Protein AF-A0AA35S5Y4-F1 (afdb_monomer_lite)

Organism: Geodia barretti (NCBI:txid519541)

pLDDT: mean 76.04, std 19.01, range [33.34, 94.81]

Radius of gyration: 23.94 Å; chains: 1; bounding box: 43×57×70 Å

Secondary structure (DSSP, 8-state):
-------TTS----EE--HHHHHHHHHHHHHHHHTSBS---TTSEEEEEEE-SSSSEEEEEEEE---STT-EEE-TT--EEEE-SS-EE-SPPHHHHHHHHHHHHHHHHHHHHHHTTS-----------PPP---------

Sequence (141 aa):
MTTLFLLTTGRVVGLRLTHPDRQLVSGMIINEFNHFTPPVGGDLYMINFVPCNRNDHFVIEIHVKAGVPSEIYADRENKMWIRRDGSVQGPLWPREIREIVTTKFMKELADSSKTGKTSSTRPLVALSTATPVTQHHQRMT

Foldseek 3Di:
DDWDQPDPPPDRDFDQADPVRVVVVVVVVQVQQCQKVVRDDPVQKDWDFDDPDPRNGTTTTMHGHQPDALDWIQGNVRQIWHRDVVDIDDSDDPVRNVVSVVVVVVVVVVVVVVVPPDDDDDDDDDPDDDDDDDDDDDDDD

Structure (mmCIF, N/CA/C/O backbone):
data_AF-A0AA35S5Y4-F1
#
_entry.id   AF-A0AA35S5Y4-F1
#
loop_
_atom_site.group_PDB
_atom_site.id
_atom_site.type_symbol
_atom_site.label_atom_id
_atom_site.label_alt_id
_atom_site.label_comp_id
_atom_site.label_asym_id
_atom_site.label_entity_id
_atom_site.label_seq_id
_atom_site.pdbx_PDB_ins_code
_atom_site.Cartn_x
_atom_site.Cartn_y
_atom_site.Cartn_z
_atom_site.occupancy
_atom_site.B_iso_or_equiv
_atom_site.auth_seq_id
_atom_site.auth_comp_id
_atom_site.auth_asym_id
_atom_site.auth_atom_id
_atom_site.pdbx_PDB_model_num
ATOM 1 N N . MET A 1 1 ? -6.311 -10.812 -2.800 1.00 33.34 1 MET A N 1
ATOM 2 C CA . MET A 1 1 ? -5.540 -10.701 -4.050 1.00 33.34 1 MET A CA 1
ATOM 3 C C . MET A 1 1 ? -5.942 -9.384 -4.693 1.00 33.34 1 MET A C 1
ATOM 5 O O . MET A 1 1 ? -7.069 -9.273 -5.153 1.00 33.34 1 MET A O 1
ATOM 9 N N . THR A 1 2 ? -5.102 -8.357 -4.583 1.00 38.00 2 THR A N 1
ATOM 10 C CA . THR A 1 2 ? -5.334 -7.056 -5.222 1.00 38.00 2 THR A CA 1
ATOM 11 C C . THR A 1 2 ? -4.185 -6.873 -6.194 1.00 38.00 2 THR A C 1
ATOM 13 O O . THR A 1 2 ? -3.048 -6.735 -5.759 1.00 38.00 2 THR A O 1
ATOM 16 N N . THR A 1 3 ? -4.480 -6.961 -7.486 1.00 40.88 3 THR A N 1
ATOM 17 C CA . THR A 1 3 ? -3.502 -6.820 -8.563 1.00 40.88 3 THR A CA 1
ATOM 18 C C . THR A 1 3 ? -3.742 -5.464 -9.209 1.00 40.88 3 THR A C 1
ATOM 20 O O . THR A 1 3 ? -4.774 -5.258 -9.847 1.00 40.88 3 THR A O 1
ATOM 23 N N . LEU A 1 4 ? -2.838 -4.507 -8.995 1.00 45.41 4 LEU A N 1
ATOM 24 C CA . LEU A 1 4 ? -2.940 -3.197 -9.632 1.00 45.41 4 LEU A CA 1
ATOM 25 C C . LEU A 1 4 ? -2.398 -3.295 -11.065 1.00 45.41 4 LEU A C 1
ATOM 27 O O . LEU A 1 4 ? -1.192 -3.320 -11.271 1.00 45.41 4 LEU A O 1
ATOM 31 N N . PHE A 1 5 ? -3.293 -3.326 -12.052 1.00 49.94 5 PHE A N 1
ATOM 32 C CA . PHE A 1 5 ? -2.965 -2.989 -13.437 1.00 49.94 5 PHE A CA 1
ATOM 33 C C . PHE A 1 5 ? -3.443 -1.561 -13.684 1.00 49.94 5 PHE A C 1
ATOM 35 O O . PHE A 1 5 ? -4.643 -1.288 -13.643 1.00 49.94 5 PHE A O 1
ATOM 42 N N . LEU A 1 6 ? -2.528 -0.626 -13.928 1.00 52.59 6 LEU A N 1
ATOM 43 C CA . LEU A 1 6 ? -2.922 0.707 -14.375 1.00 52.59 6 LEU A CA 1
ATOM 44 C C . LEU A 1 6 ? -3.395 0.624 -15.828 1.00 52.59 6 LEU A C 1
ATOM 46 O O . LEU A 1 6 ? -2.575 0.599 -16.740 1.00 52.59 6 LEU A O 1
ATOM 50 N N . LEU A 1 7 ? -4.718 0.561 -16.013 1.00 51.84 7 LEU A N 1
ATOM 51 C CA . LEU A 1 7 ? -5.484 1.312 -17.017 1.00 51.84 7 LEU A CA 1
ATOM 52 C C . LEU A 1 7 ? -6.985 1.042 -16.840 1.00 51.84 7 LEU A C 1
ATOM 54 O O . LEU A 1 7 ? -7.458 -0.089 -16.931 1.00 51.84 7 LEU A O 1
ATOM 58 N N . THR A 1 8 ? -7.744 2.122 -16.664 1.00 50.28 8 THR A N 1
ATOM 59 C CA . THR A 1 8 ? -9.216 2.167 -16.580 1.00 50.28 8 THR A CA 1
ATOM 60 C C . THR A 1 8 ? -9.933 1.628 -17.827 1.00 50.28 8 THR A C 1
ATOM 62 O O . THR A 1 8 ? -11.152 1.499 -17.824 1.00 50.28 8 THR A O 1
ATOM 65 N N . THR A 1 9 ? -9.196 1.288 -18.889 1.00 62.88 9 THR A N 1
ATOM 66 C CA . THR A 1 9 ? -9.709 0.833 -20.190 1.00 62.88 9 THR A CA 1
ATOM 67 C C . THR A 1 9 ? -9.535 -0.671 -20.440 1.00 62.88 9 THR A C 1
ATOM 69 O O . THR A 1 9 ? -9.838 -1.142 -21.533 1.00 62.88 9 THR A O 1
ATOM 72 N N . GLY A 1 10 ? -9.024 -1.441 -19.468 1.00 63.97 10 GLY A N 1
ATOM 73 C CA . GLY A 1 10 ? -8.824 -2.894 -19.600 1.00 63.97 10 GLY A CA 1
ATOM 74 C C . GLY A 1 10 ? -7.660 -3.309 -20.512 1.00 63.97 10 GLY A C 1
ATOM 75 O O . GLY A 1 10 ? -7.450 -4.498 -20.743 1.00 63.97 10 GLY A O 1
ATOM 76 N N . ARG A 1 11 ? -6.878 -2.350 -21.026 1.00 69.88 11 ARG A N 1
ATOM 77 C CA . ARG A 1 11 ? -5.684 -2.608 -21.841 1.00 69.88 11 ARG A CA 1
ATOM 78 C C . ARG A 1 11 ? -4.430 -2.491 -20.986 1.00 69.88 11 ARG A C 1
ATOM 80 O O . ARG A 1 11 ? -4.156 -1.429 -20.447 1.00 69.88 11 ARG A O 1
ATOM 87 N N . VAL A 1 12 ? -3.627 -3.547 -20.925 1.00 72.12 12 VAL A N 1
ATOM 88 C CA . VAL A 1 12 ? -2.321 -3.503 -20.259 1.00 72.12 12 VAL A CA 1
ATOM 89 C C . VAL A 1 12 ? -1.316 -2.790 -21.167 1.00 72.12 12 VAL A C 1
ATOM 91 O O . VAL A 1 12 ? -0.996 -3.279 -22.251 1.00 72.12 12 VAL A O 1
ATOM 94 N N . VAL A 1 13 ? -0.821 -1.628 -20.738 1.00 74.69 13 VAL A N 1
ATOM 95 C CA . VAL A 1 13 ? 0.271 -0.904 -21.404 1.00 74.69 13 VAL A CA 1
ATOM 96 C C . VAL A 1 13 ? 1.470 -0.918 -20.466 1.00 74.69 13 VAL A C 1
ATOM 98 O O . VAL A 1 13 ? 1.421 -0.348 -19.380 1.00 74.69 13 VAL A O 1
ATOM 101 N N . GLY A 1 14 ? 2.534 -1.615 -20.866 1.00 79.81 14 GLY A N 1
ATOM 102 C CA . GLY A 1 14 ? 3.775 -1.644 -20.097 1.00 79.81 14 GLY A CA 1
ATOM 103 C C . GLY A 1 14 ? 4.551 -0.333 -20.227 1.00 79.81 14 GLY A C 1
ATOM 104 O O . GLY A 1 14 ? 4.474 0.350 -21.248 1.00 79.81 14 GLY A O 1
ATOM 105 N N . LEU A 1 15 ? 5.329 -0.005 -19.202 1.00 84.38 15 LEU A N 1
ATOM 106 C CA . LEU A 1 15 ? 6.272 1.107 -19.196 1.00 84.38 15 LEU A CA 1
ATOM 107 C C . LEU A 1 15 ? 7.653 0.582 -19.569 1.00 84.38 15 LEU A C 1
ATOM 109 O O . LEU A 1 15 ? 8.090 -0.435 -19.029 1.00 84.38 15 LEU A O 1
ATOM 113 N N . ARG A 1 16 ? 8.360 1.275 -20.463 1.00 88.88 16 ARG A N 1
ATOM 114 C CA . ARG A 1 16 ? 9.770 0.974 -20.713 1.00 88.88 16 ARG A CA 1
ATOM 115 C C . ARG A 1 16 ? 10.577 1.402 -19.490 1.00 88.88 16 ARG A C 1
ATOM 117 O O . ARG A 1 16 ? 10.663 2.596 -19.223 1.00 88.88 16 ARG A O 1
ATOM 124 N N . LEU A 1 17 ? 11.137 0.441 -18.760 1.00 88.12 17 LEU A N 1
ATOM 125 C CA . LEU A 1 17 ? 11.872 0.699 -17.521 1.00 88.12 17 LEU A CA 1
ATOM 126 C C . LEU A 1 17 ? 13.246 0.039 -17.581 1.00 88.12 17 LEU A C 1
ATOM 128 O O . LEU A 1 17 ? 13.362 -1.179 -17.718 1.00 88.12 17 LEU A O 1
ATOM 132 N N . THR A 1 18 ? 14.294 0.839 -17.430 1.00 91.12 18 THR A N 1
ATOM 133 C CA . THR A 1 18 ? 15.653 0.330 -17.240 1.00 91.12 18 THR A CA 1
ATOM 134 C C . THR A 1 18 ? 15.831 -0.233 -15.823 1.00 91.12 18 THR A C 1
ATOM 136 O O . THR A 1 18 ? 14.968 -0.101 -14.952 1.00 91.12 18 THR A O 1
ATOM 139 N N . HIS A 1 19 ? 16.958 -0.897 -15.548 1.00 90.62 19 HIS A N 1
ATOM 140 C CA . HIS A 1 19 ? 17.264 -1.345 -14.186 1.00 90.62 19 HIS A CA 1
ATOM 141 C C . HIS A 1 19 ? 17.262 -0.208 -13.137 1.00 90.62 19 HIS A C 1
ATOM 143 O O . HIS A 1 19 ? 16.583 -0.390 -12.124 1.00 90.62 19 HIS A O 1
ATOM 149 N N . PRO A 1 20 ? 17.925 0.950 -13.348 1.00 94.00 20 PRO A N 1
ATOM 150 C CA . PRO A 1 20 ? 17.857 2.054 -12.389 1.00 94.00 20 PRO A CA 1
ATOM 151 C C . PRO A 1 20 ? 16.441 2.626 -12.242 1.00 94.00 20 PRO A C 1
ATOM 153 O O . PRO A 1 20 ? 16.037 2.920 -11.119 1.00 94.00 20 PRO A O 1
ATOM 156 N N . ASP A 1 21 ? 15.646 2.686 -13.317 1.00 92.19 21 ASP A N 1
ATOM 157 C CA . ASP A 1 21 ? 14.250 3.140 -13.222 1.00 92.19 21 ASP A CA 1
ATOM 158 C C . ASP A 1 21 ? 13.433 2.241 -12.288 1.00 92.19 21 ASP A C 1
ATOM 160 O O . ASP A 1 21 ? 12.666 2.728 -11.461 1.00 92.19 21 ASP A O 1
ATOM 164 N N . ARG A 1 22 ? 13.624 0.916 -12.364 1.00 92.00 22 ARG A N 1
ATOM 165 C CA . ARG A 1 22 ? 12.935 -0.036 -11.477 1.00 92.00 22 ARG A CA 1
ATOM 166 C C . ARG A 1 22 ? 13.322 0.155 -10.012 1.00 92.00 22 ARG A C 1
ATOM 168 O O . ARG A 1 22 ? 12.454 0.060 -9.145 1.00 92.00 22 ARG A O 1
ATOM 175 N N . GLN A 1 23 ? 14.592 0.443 -9.723 1.00 94.81 23 GLN A N 1
ATOM 176 C CA . GLN A 1 23 ? 15.027 0.751 -8.356 1.00 94.81 23 GLN A CA 1
ATOM 177 C C . GLN A 1 23 ? 14.399 2.053 -7.852 1.00 94.81 23 GLN A C 1
ATOM 179 O O . GLN A 1 23 ? 13.881 2.088 -6.738 1.00 94.81 23 GLN A O 1
ATOM 184 N N . LEU A 1 24 ? 14.372 3.092 -8.691 1.00 94.44 24 LEU A N 1
ATOM 185 C CA . LEU A 1 24 ? 13.770 4.381 -8.360 1.00 94.44 24 LEU A CA 1
ATOM 186 C C . LEU A 1 24 ? 12.263 4.248 -8.102 1.00 94.44 24 LEU A C 1
ATOM 188 O O . LEU A 1 24 ? 11.770 4.712 -7.078 1.00 94.44 24 LEU A O 1
ATOM 192 N N . VAL A 1 25 ? 11.538 3.545 -8.977 1.00 91.44 25 VAL A N 1
ATOM 193 C CA . VAL A 1 25 ? 10.107 3.247 -8.807 1.00 91.44 25 VAL A CA 1
ATOM 194 C C . VAL A 1 25 ? 9.851 2.457 -7.529 1.00 91.44 25 VAL A C 1
ATOM 196 O O . VAL A 1 25 ? 8.944 2.802 -6.774 1.00 91.44 25 VAL A O 1
ATOM 199 N N . SER A 1 26 ? 10.666 1.438 -7.249 1.00 93.12 26 SER A N 1
ATOM 200 C CA . SER A 1 26 ? 10.552 0.670 -6.004 1.00 93.12 26 SER A CA 1
ATOM 201 C C . SER A 1 26 ? 10.749 1.569 -4.787 1.00 93.12 26 SER A C 1
ATOM 203 O O . SER A 1 26 ? 9.941 1.528 -3.866 1.00 93.12 26 SER A O 1
ATOM 205 N N . GLY A 1 27 ? 11.771 2.430 -4.807 1.00 94.00 27 GLY A N 1
ATOM 206 C CA . GLY A 1 27 ? 12.036 3.396 -3.744 1.00 94.00 27 GLY A CA 1
ATOM 207 C C . GLY A 1 27 ? 10.877 4.368 -3.526 1.00 94.00 27 GLY A C 1
ATOM 208 O O . GLY A 1 27 ? 10.501 4.605 -2.384 1.00 94.00 27 GLY A O 1
ATOM 209 N N . MET A 1 28 ? 10.255 4.872 -4.597 1.00 92.62 28 MET A N 1
ATOM 210 C CA . MET A 1 28 ? 9.078 5.743 -4.492 1.00 92.62 28 MET A CA 1
ATOM 211 C C . MET A 1 28 ? 7.881 5.026 -3.861 1.00 92.62 28 MET A C 1
ATOM 213 O O . MET A 1 28 ? 7.234 5.587 -2.982 1.00 92.62 28 MET A O 1
ATOM 217 N N . ILE A 1 29 ? 7.602 3.784 -4.269 1.00 90.94 29 ILE A N 1
ATOM 218 C CA . ILE A 1 29 ? 6.499 2.991 -3.706 1.00 90.94 29 ILE A CA 1
ATOM 219 C C . ILE A 1 29 ? 6.754 2.683 -2.225 1.00 90.94 29 ILE A C 1
ATOM 221 O O . ILE A 1 29 ? 5.862 2.853 -1.399 1.00 90.94 29 ILE A O 1
ATOM 225 N N . ILE A 1 30 ? 7.974 2.265 -1.876 1.00 92.38 30 ILE A N 1
ATOM 226 C CA . ILE A 1 30 ? 8.375 2.005 -0.485 1.00 92.38 30 ILE A CA 1
ATOM 227 C C . ILE A 1 30 ? 8.240 3.280 0.352 1.00 92.38 30 ILE A C 1
ATOM 229 O O . ILE A 1 30 ? 7.695 3.244 1.452 1.00 92.38 30 ILE A O 1
ATOM 233 N N . ASN A 1 31 ? 8.695 4.417 -0.177 1.00 91.69 31 ASN A N 1
ATOM 234 C CA . ASN A 1 31 ? 8.568 5.702 0.498 1.00 91.69 31 ASN A CA 1
ATOM 235 C C . ASN A 1 31 ? 7.100 6.073 0.742 1.00 91.69 31 ASN A C 1
ATOM 237 O O . ASN A 1 31 ? 6.776 6.595 1.802 1.00 91.69 31 ASN A O 1
ATOM 241 N N . GLU A 1 32 ? 6.202 5.752 -0.192 1.00 89.31 32 GLU A N 1
ATOM 242 C CA . GLU A 1 32 ? 4.769 5.967 0.007 1.00 89.31 32 GLU A CA 1
ATOM 243 C C . GLU A 1 32 ? 4.204 5.095 1.137 1.00 89.31 32 GLU A C 1
ATOM 245 O O . GLU A 1 32 ? 3.472 5.595 1.989 1.00 89.31 32 GLU A O 1
ATOM 250 N N . PHE A 1 33 ? 4.602 3.820 1.218 1.00 88.94 33 PHE A N 1
ATOM 251 C CA . PHE A 1 33 ? 4.215 2.943 2.330 1.00 88.94 33 PHE A CA 1
ATOM 252 C C . PHE A 1 33 ? 4.756 3.411 3.690 1.00 88.94 33 PHE A C 1
ATOM 254 O O . PHE A 1 33 ? 4.101 3.207 4.714 1.00 88.94 33 PHE A O 1
ATOM 261 N N . ASN A 1 34 ? 5.908 4.085 3.712 1.00 89.75 34 ASN A N 1
ATOM 262 C CA . ASN A 1 34 ? 6.503 4.625 4.937 1.00 89.75 34 ASN A CA 1
ATOM 263 C C . ASN A 1 34 ? 5.745 5.829 5.512 1.00 89.75 34 ASN A C 1
ATOM 265 O O . ASN A 1 34 ? 5.959 6.174 6.672 1.00 89.75 34 ASN A O 1
ATOM 269 N N . HIS A 1 35 ? 4.863 6.468 4.740 1.00 91.19 35 HIS A N 1
ATOM 270 C CA . HIS A 1 35 ? 4.038 7.565 5.247 1.00 91.19 35 HIS A CA 1
ATOM 271 C C . HIS A 1 35 ? 2.834 7.096 6.073 1.00 91.19 35 HIS A C 1
ATOM 273 O O . HIS A 1 35 ? 2.155 7.926 6.679 1.00 91.19 35 HIS A O 1
ATOM 279 N N . PHE A 1 36 ? 2.548 5.793 6.101 1.00 90.38 36 PHE A N 1
ATOM 280 C CA . PHE A 1 36 ? 1.463 5.264 6.913 1.00 90.38 36 PHE A CA 1
ATOM 281 C C . PHE A 1 36 ? 1.856 5.153 8.389 1.00 90.38 36 PHE A C 1
ATOM 283 O O . PHE A 1 36 ? 2.996 4.845 8.733 1.00 90.38 36 PHE A O 1
ATOM 290 N N . THR A 1 37 ? 0.883 5.377 9.271 1.00 90.62 37 THR A N 1
ATOM 291 C CA . THR A 1 37 ? 1.014 5.178 10.718 1.00 90.62 37 THR A CA 1
ATOM 292 C C . THR A 1 37 ? -0.072 4.211 11.209 1.00 90.62 37 THR A C 1
ATOM 294 O O . THR A 1 37 ? -1.249 4.556 11.118 1.00 90.62 37 THR A O 1
ATOM 297 N N . PRO A 1 38 ? 0.268 3.028 11.751 1.00 88.88 38 PRO A N 1
ATOM 298 C CA . PRO A 1 38 ? 1.623 2.510 11.943 1.00 88.88 38 PRO A CA 1
ATOM 299 C C . PRO A 1 38 ? 2.342 2.227 10.607 1.00 88.88 38 PRO A C 1
ATOM 301 O O . PRO A 1 38 ? 1.669 2.054 9.588 1.00 88.88 38 PRO A O 1
ATOM 304 N N . PRO A 1 39 ? 3.691 2.175 10.600 1.00 87.50 39 PRO A N 1
ATOM 305 C CA . PRO A 1 39 ? 4.451 1.861 9.393 1.00 87.50 39 PRO A CA 1
ATOM 306 C C . PRO A 1 39 ? 4.027 0.517 8.798 1.00 87.50 39 PRO A C 1
ATOM 308 O O . PRO A 1 39 ? 3.925 -0.482 9.514 1.00 87.50 39 PRO A O 1
ATOM 311 N N . VAL A 1 40 ? 3.815 0.476 7.482 1.00 86.56 40 VAL A N 1
ATOM 312 C CA . VAL A 1 40 ? 3.496 -0.773 6.781 1.00 86.56 40 VAL A CA 1
ATOM 313 C C . VAL A 1 40 ? 4.767 -1.615 6.667 1.00 86.56 40 VAL A C 1
ATOM 315 O O . VAL A 1 40 ? 5.729 -1.226 6.003 1.00 86.56 40 VAL A O 1
ATOM 318 N N . GLY A 1 41 ? 4.768 -2.784 7.310 1.00 85.31 41 GLY A N 1
ATOM 319 C CA . GLY A 1 41 ? 5.881 -3.731 7.252 1.00 85.31 41 GLY A CA 1
ATOM 320 C C . GLY A 1 41 ? 6.194 -4.177 5.821 1.00 85.31 41 GLY A C 1
ATOM 321 O O . GLY A 1 41 ? 5.292 -4.411 5.016 1.00 85.31 41 GLY A O 1
ATOM 322 N N . GLY A 1 42 ? 7.483 -4.325 5.496 1.00 87.12 42 GLY A N 1
ATOM 323 C CA . GLY A 1 42 ? 7.933 -4.782 4.173 1.00 87.12 42 GLY A CA 1
ATOM 324 C C . GLY A 1 42 ? 7.480 -6.202 3.813 1.00 87.12 42 GLY A C 1
ATOM 325 O O . GLY A 1 42 ? 7.508 -6.589 2.653 1.00 87.12 42 GLY A O 1
ATOM 326 N N . ASP A 1 43 ? 7.030 -6.984 4.793 1.00 88.62 43 ASP A N 1
ATOM 327 C CA . ASP A 1 43 ? 6.440 -8.307 4.606 1.00 88.62 43 ASP A CA 1
ATOM 328 C C . ASP A 1 43 ? 4.968 -8.255 4.164 1.00 88.62 43 ASP A C 1
ATOM 330 O O . ASP A 1 43 ? 4.443 -9.263 3.673 1.00 88.62 43 ASP A O 1
ATOM 334 N N . LEU A 1 44 ? 4.304 -7.104 4.314 1.00 85.38 44 LEU A N 1
ATOM 335 C CA . LEU A 1 44 ? 2.903 -6.894 3.954 1.00 85.38 44 LEU A CA 1
ATOM 336 C C . LEU A 1 44 ? 2.708 -6.499 2.494 1.00 85.38 44 LEU A C 1
ATOM 338 O O . LEU A 1 44 ? 1.569 -6.504 2.029 1.00 85.38 44 LEU A O 1
ATOM 342 N N . TYR A 1 45 ? 3.773 -6.206 1.751 1.00 88.38 45 TYR A N 1
ATOM 343 C CA . TYR A 1 45 ? 3.670 -5.918 0.327 1.00 88.38 45 TYR A CA 1
ATOM 344 C C . TYR A 1 45 ? 4.806 -6.528 -0.490 1.00 88.38 45 TYR A C 1
ATOM 346 O O . TYR A 1 45 ? 5.858 -6.891 0.023 1.00 88.38 45 TYR A O 1
ATOM 354 N N . MET A 1 46 ? 4.571 -6.669 -1.791 1.00 90.19 46 MET A N 1
ATOM 355 C CA . MET A 1 46 ? 5.564 -7.130 -2.754 1.00 90.19 46 MET A CA 1
ATOM 356 C C . MET A 1 46 ? 5.403 -6.346 -4.050 1.00 90.19 46 MET A C 1
ATOM 358 O O . MET A 1 46 ? 4.290 -6.214 -4.558 1.00 90.19 46 MET A O 1
ATOM 362 N N . ILE A 1 47 ? 6.515 -5.829 -4.569 1.00 91.81 47 ILE A N 1
ATOM 363 C CA . ILE A 1 47 ? 6.571 -5.065 -5.817 1.00 91.81 47 ILE A CA 1
ATOM 364 C C . ILE A 1 47 ? 7.232 -5.955 -6.867 1.00 91.81 47 ILE A C 1
ATOM 366 O O . ILE A 1 47 ? 8.410 -6.288 -6.746 1.00 91.81 47 ILE A O 1
ATOM 370 N N . ASN A 1 48 ? 6.482 -6.321 -7.901 1.00 91.94 48 ASN A N 1
ATOM 371 C CA . ASN A 1 48 ? 6.975 -7.103 -9.026 1.00 91.94 48 ASN A CA 1
ATOM 372 C C . ASN A 1 48 ? 6.998 -6.253 -10.295 1.00 91.94 48 ASN A C 1
ATOM 374 O O . ASN A 1 48 ? 6.062 -5.511 -10.587 1.00 91.94 48 ASN A O 1
ATOM 378 N N . PHE A 1 49 ? 8.043 -6.432 -11.099 1.00 91.06 49 PHE A N 1
ATOM 379 C CA . PHE A 1 49 ? 8.115 -5.895 -12.456 1.00 91.06 49 PHE A CA 1
ATOM 380 C C . PHE A 1 49 ? 7.874 -7.034 -13.439 1.00 91.06 49 PHE A C 1
ATOM 382 O O . PHE A 1 49 ? 8.780 -7.814 -13.734 1.00 91.06 49 PHE A O 1
ATOM 389 N N . VAL A 1 50 ? 6.642 -7.142 -13.931 1.00 90.25 50 VAL A N 1
ATOM 390 C CA . VAL A 1 50 ? 6.215 -8.214 -14.833 1.00 90.25 50 VAL A CA 1
ATOM 391 C C . VAL A 1 50 ? 6.473 -7.780 -16.278 1.00 90.25 50 VAL A C 1
ATOM 393 O O . VAL A 1 50 ? 5.902 -6.778 -16.708 1.00 90.25 50 VAL A O 1
ATOM 396 N N . PRO A 1 51 ? 7.324 -8.476 -17.051 1.00 88.75 51 PRO A N 1
ATOM 397 C CA . PRO A 1 51 ? 7.587 -8.111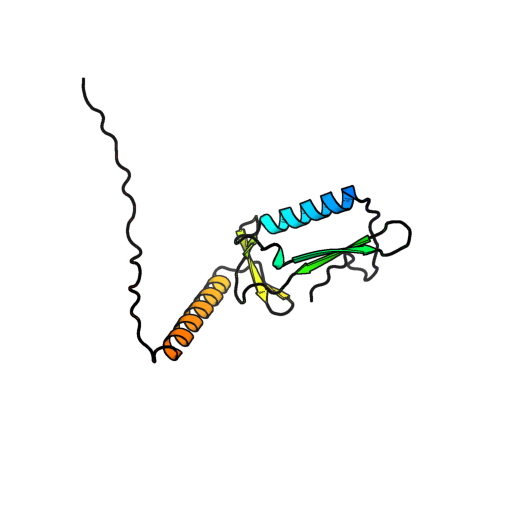 -18.441 1.00 88.75 51 PRO A CA 1
ATOM 398 C C . PRO A 1 51 ? 6.340 -8.338 -19.310 1.00 88.75 51 PRO A C 1
ATOM 400 O O . PRO A 1 51 ? 5.737 -9.409 -19.278 1.00 88.75 51 PRO A O 1
ATOM 403 N N . CYS A 1 52 ? 5.956 -7.340 -20.107 1.00 83.69 52 CYS A N 1
ATOM 404 C CA . CYS A 1 52 ? 4.767 -7.394 -20.972 1.00 83.69 52 CYS A CA 1
ATOM 405 C C . CYS A 1 52 ? 5.091 -7.649 -22.443 1.00 83.69 52 CYS A C 1
ATOM 407 O O . CYS A 1 52 ? 4.231 -8.086 -23.203 1.00 83.69 52 CYS A O 1
ATOM 409 N N . ASN A 1 53 ? 6.315 -7.348 -22.869 1.00 77.94 53 ASN A N 1
ATOM 410 C CA . ASN A 1 53 ? 6.802 -7.625 -24.213 1.00 77.94 53 ASN A CA 1
ATOM 411 C C . ASN A 1 53 ? 8.327 -7.828 -24.185 1.00 77.94 53 ASN A C 1
ATOM 413 O O . ASN A 1 53 ? 8.960 -7.756 -23.134 1.00 77.94 53 ASN A O 1
ATOM 417 N N . ARG A 1 54 ? 8.924 -8.081 -25.354 1.00 69.88 54 ARG A N 1
ATOM 418 C CA . ARG A 1 54 ? 10.371 -8.315 -25.500 1.00 69.88 54 ARG A CA 1
ATOM 419 C C . ARG A 1 54 ? 11.238 -7.042 -25.440 1.00 69.88 54 ARG A C 1
ATOM 421 O O . ARG A 1 54 ? 12.452 -7.165 -25.479 1.00 69.88 54 ARG A O 1
ATOM 428 N N . ASN A 1 55 ? 10.647 -5.849 -25.333 1.00 74.50 55 ASN A N 1
ATOM 429 C CA . ASN A 1 55 ? 11.335 -4.560 -25.487 1.00 74.50 55 ASN A CA 1
ATOM 430 C C . ASN A 1 55 ? 11.472 -3.801 -24.156 1.00 74.50 55 ASN A C 1
ATOM 432 O O . ASN A 1 55 ? 11.198 -2.601 -24.107 1.00 74.50 55 ASN A O 1
ATOM 436 N N . ASP A 1 56 ? 11.817 -4.485 -23.064 1.00 79.31 56 ASP A N 1
ATOM 437 C CA . ASP A 1 56 ? 11.967 -3.886 -21.724 1.00 79.31 56 ASP A CA 1
ATOM 438 C C . ASP A 1 56 ? 10.720 -3.145 -21.210 1.00 79.31 56 ASP A C 1
ATOM 440 O O . ASP A 1 56 ? 10.828 -2.210 -20.414 1.00 79.31 56 ASP A O 1
ATOM 444 N N . HIS A 1 57 ? 9.523 -3.525 -21.673 1.00 86.81 57 HIS A N 1
ATOM 445 C CA . HIS A 1 57 ? 8.288 -2.988 -21.109 1.00 86.81 57 HIS A CA 1
ATOM 446 C C . HIS A 1 57 ? 7.831 -3.856 -19.949 1.00 86.81 57 HIS A C 1
ATOM 448 O O . HIS A 1 57 ? 7.659 -5.068 -20.099 1.00 86.81 57 HIS A O 1
ATOM 454 N N . PHE A 1 58 ? 7.563 -3.213 -18.821 1.00 87.50 58 PHE A N 1
ATOM 455 C CA . PHE A 1 58 ? 7.114 -3.857 -17.601 1.00 87.50 58 PHE A CA 1
ATOM 456 C C . PHE A 1 58 ? 5.788 -3.272 -17.135 1.00 87.50 58 PHE A C 1
ATOM 458 O O . PHE A 1 58 ? 5.520 -2.080 -17.281 1.00 87.50 58 PHE A O 1
ATOM 465 N N . VAL A 1 59 ? 4.982 -4.118 -16.515 1.00 88.19 59 VAL A N 1
ATOM 466 C CA . VAL A 1 59 ? 3.913 -3.708 -15.613 1.00 88.19 59 VAL A CA 1
ATOM 467 C C . VAL A 1 59 ? 4.431 -3.795 -14.192 1.00 88.19 59 VAL A C 1
ATOM 469 O O . VAL A 1 59 ? 5.141 -4.734 -13.831 1.00 88.19 59 VAL A O 1
ATOM 472 N N . ILE A 1 60 ? 4.059 -2.803 -13.395 1.00 88.56 60 ILE A N 1
ATOM 473 C CA . ILE A 1 60 ? 4.330 -2.784 -11.966 1.00 88.56 60 ILE A CA 1
ATOM 474 C C . ILE A 1 60 ? 3.138 -3.438 -11.287 1.00 88.56 60 ILE A C 1
ATOM 476 O O . ILE A 1 60 ? 2.029 -2.911 -11.327 1.00 88.56 60 ILE A O 1
ATOM 480 N N . GLU A 1 61 ? 3.371 -4.587 -10.679 1.00 87.31 61 GLU A N 1
ATOM 481 C CA . GLU A 1 61 ? 2.378 -5.302 -9.901 1.00 87.31 61 GLU A CA 1
ATOM 482 C C . GLU A 1 61 ? 2.707 -5.137 -8.416 1.00 87.31 61 GLU A C 1
ATOM 484 O O . GLU A 1 61 ? 3.796 -5.494 -7.969 1.00 87.31 61 GLU A O 1
ATOM 489 N N . ILE A 1 62 ? 1.764 -4.592 -7.647 1.00 87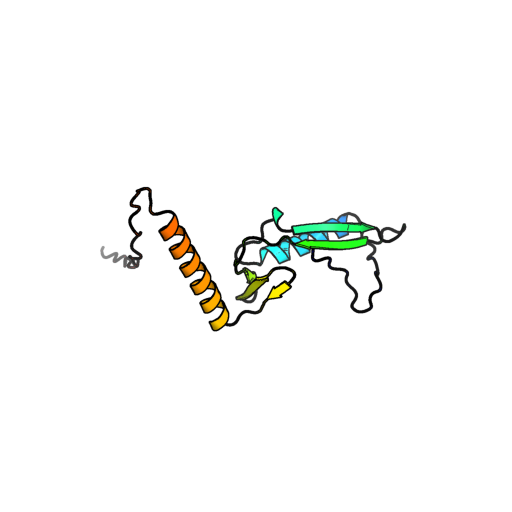.50 62 ILE A N 1
ATOM 490 C CA . ILE A 1 62 ? 1.901 -4.423 -6.198 1.00 87.50 62 ILE A CA 1
ATOM 491 C C . ILE A 1 62 ? 0.920 -5.371 -5.520 1.00 87.50 62 ILE A C 1
ATOM 493 O O . ILE A 1 62 ? -0.293 -5.182 -5.606 1.00 87.50 62 ILE A O 1
ATOM 497 N N . HIS A 1 63 ? 1.445 -6.381 -4.832 1.00 84.06 63 HIS A N 1
ATOM 498 C CA . HIS A 1 63 ? 0.656 -7.249 -3.963 1.00 84.06 63 HIS A CA 1
ATOM 499 C C . HIS A 1 63 ? 0.657 -6.680 -2.559 1.00 84.06 63 HIS A C 1
ATOM 501 O O . HIS A 1 63 ? 1.724 -6.418 -2.019 1.00 84.06 63 HIS A O 1
ATOM 507 N N . VAL A 1 64 ? -0.519 -6.552 -1.948 1.00 82.31 64 VAL A N 1
ATOM 508 C CA . VAL A 1 64 ? -0.661 -6.141 -0.545 1.00 82.31 64 VAL A CA 1
ATOM 509 C C . VAL A 1 64 ? -1.405 -7.235 0.220 1.00 82.31 64 VAL A C 1
ATOM 511 O O . VAL A 1 64 ? -2.509 -7.642 -0.163 1.00 82.31 64 VAL A O 1
ATOM 514 N N . LYS A 1 65 ? -0.785 -7.743 1.286 1.00 82.44 65 LYS A N 1
ATOM 515 C CA . LYS A 1 65 ? -1.354 -8.732 2.208 1.00 82.44 65 LYS A CA 1
ATOM 516 C C . LYS A 1 65 ? -2.377 -8.071 3.135 1.00 82.44 65 LYS A C 1
ATOM 518 O O . LYS A 1 65 ? -2.428 -6.855 3.270 1.00 82.44 65 LYS A O 1
ATOM 523 N N . ALA A 1 66 ? -3.221 -8.884 3.766 1.00 74.44 66 ALA A N 1
ATOM 524 C CA . ALA A 1 66 ? -4.343 -8.397 4.571 1.00 74.44 66 ALA A CA 1
ATOM 525 C C . ALA A 1 66 ? -3.935 -7.678 5.875 1.00 74.44 66 ALA A C 1
ATOM 527 O O . ALA A 1 66 ? -4.773 -6.988 6.448 1.00 74.44 66 ALA A O 1
ATOM 528 N N . GLY A 1 67 ? -2.677 -7.799 6.318 1.00 78.94 67 GLY A N 1
ATOM 529 C CA . GLY A 1 67 ? -2.222 -7.221 7.586 1.00 78.94 67 GLY A CA 1
ATOM 530 C C . GLY A 1 67 ? -2.933 -7.830 8.797 1.00 78.94 67 GLY A C 1
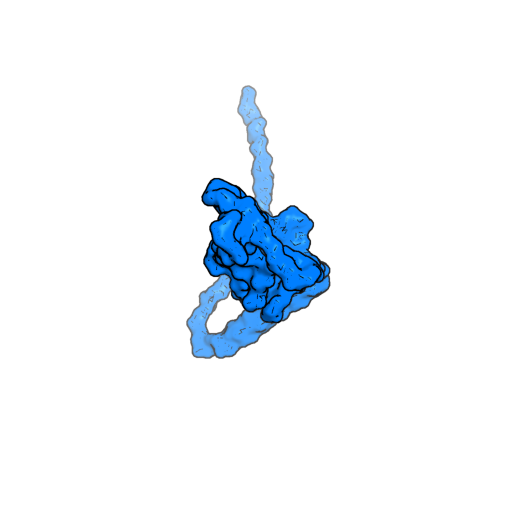ATOM 531 O O . GLY A 1 67 ? -3.504 -8.923 8.715 1.00 78.94 67 GLY A O 1
ATOM 532 N N . VAL A 1 68 ? -2.890 -7.128 9.931 1.00 82.81 68 VAL A N 1
ATOM 533 C CA . VAL A 1 68 ? -3.610 -7.536 11.142 1.00 82.81 68 VAL A CA 1
ATOM 534 C C . VAL A 1 68 ? -5.096 -7.174 11.001 1.00 82.81 68 VAL A C 1
ATOM 536 O O . VAL A 1 68 ? -5.429 -6.039 10.646 1.00 82.81 68 VAL A O 1
ATOM 539 N N . PRO A 1 69 ? -6.032 -8.096 11.301 1.00 80.88 69 PRO A N 1
ATOM 540 C CA . PRO A 1 69 ? -7.455 -7.792 11.242 1.00 80.88 69 PRO A CA 1
ATOM 541 C C . PRO A 1 69 ? -7.830 -6.601 12.129 1.00 80.88 69 PRO A C 1
ATOM 543 O O . PRO A 1 69 ? -7.479 -6.549 13.306 1.00 80.88 69 PRO A O 1
ATOM 546 N N . SER A 1 70 ? -8.637 -5.688 11.585 1.00 80.50 70 SER A N 1
ATOM 547 C CA . SER A 1 70 ? -9.093 -4.471 12.279 1.00 80.50 70 SER A CA 1
ATOM 548 C C . SER A 1 70 ? -7.985 -3.489 12.673 1.00 80.50 70 SER A C 1
ATOM 550 O O . SER A 1 70 ? -8.190 -2.651 13.552 1.00 80.50 70 SER A O 1
ATOM 552 N N . GLU A 1 71 ? -6.819 -3.578 12.035 1.00 87.12 71 GLU A N 1
ATOM 553 C CA . GLU A 1 71 ? -5.788 -2.554 12.139 1.00 87.12 71 GLU A CA 1
ATOM 554 C C . GLU A 1 71 ? -6.172 -1.319 11.319 1.00 87.12 71 GLU A C 1
ATOM 556 O O . GLU A 1 71 ? -6.653 -1.421 10.186 1.00 87.12 71 GLU A O 1
ATOM 561 N N . ILE A 1 72 ? -6.002 -0.152 11.935 1.00 89.75 72 ILE A N 1
ATOM 562 C CA . ILE A 1 72 ? -6.293 1.145 11.333 1.00 89.75 72 ILE A CA 1
ATOM 563 C C . ILE A 1 72 ? -4.958 1.786 10.978 1.00 89.75 72 ILE A C 1
ATOM 565 O O . ILE A 1 72 ? -4.066 1.853 11.822 1.00 89.75 72 ILE A O 1
ATOM 569 N N . TYR A 1 73 ? -4.861 2.282 9.751 1.00 90.44 73 TYR A N 1
ATOM 570 C CA . TYR A 1 73 ? -3.702 2.998 9.243 1.00 90.44 73 TYR A CA 1
ATOM 571 C C . TYR A 1 73 ? -4.088 4.446 8.951 1.00 90.44 73 TYR A C 1
ATOM 573 O O . TYR A 1 73 ? -5.067 4.699 8.251 1.00 90.44 73 TYR A O 1
ATOM 581 N N . ALA A 1 74 ? -3.322 5.395 9.469 1.00 92.00 74 ALA A N 1
ATOM 582 C CA . ALA A 1 74 ? -3.376 6.790 9.061 1.00 92.00 74 ALA A CA 1
ATOM 583 C C . ALA A 1 74 ? -2.444 7.004 7.866 1.00 92.00 74 ALA A C 1
ATOM 585 O O . ALA A 1 74 ? -1.325 6.498 7.886 1.00 92.00 74 ALA A O 1
ATOM 586 N N . ASP A 1 75 ? -2.877 7.742 6.849 1.00 90.69 75 ASP A N 1
ATOM 587 C CA . ASP A 1 75 ? -1.990 8.224 5.786 1.00 90.69 75 ASP A CA 1
ATOM 588 C C . ASP A 1 75 ? -1.297 9.549 6.166 1.00 90.69 75 ASP A C 1
ATOM 590 O O . ASP A 1 75 ? -1.489 10.091 7.259 1.00 90.69 75 ASP A O 1
ATOM 594 N N . ARG A 1 76 ? -0.517 10.109 5.233 1.00 90.50 76 ARG A N 1
ATOM 595 C CA . ARG A 1 76 ? 0.206 11.383 5.411 1.00 90.50 76 ARG A CA 1
ATOM 596 C C . ARG A 1 76 ? -0.693 12.591 5.714 1.00 90.50 76 ARG A C 1
ATOM 598 O O . ARG A 1 76 ? -0.205 13.611 6.189 1.00 90.50 76 ARG A O 1
ATOM 605 N N . GLU A 1 77 ? -1.984 12.508 5.396 1.00 91.25 77 GLU A N 1
ATOM 606 C CA . GLU A 1 77 ? -2.977 13.565 5.612 1.00 91.25 77 GLU A CA 1
ATOM 607 C C . GLU A 1 77 ? -3.808 13.306 6.881 1.00 91.25 77 GLU A C 1
ATOM 609 O O . GLU A 1 77 ? -4.820 13.97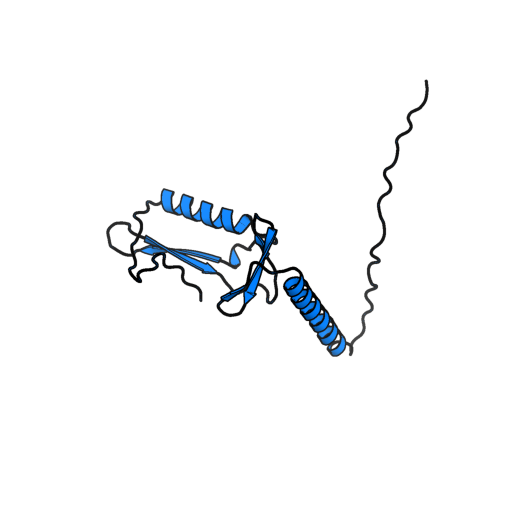2 7.105 1.00 91.25 77 GLU A O 1
ATOM 614 N N . ASN A 1 78 ? -3.387 12.354 7.726 1.00 88.00 78 ASN A N 1
ATOM 615 C CA . ASN A 1 78 ? -4.118 11.868 8.898 1.00 88.00 78 ASN A CA 1
ATOM 616 C C . ASN A 1 78 ? -5.508 11.305 8.568 1.00 88.00 78 ASN A C 1
ATOM 618 O O . ASN A 1 78 ? -6.388 11.253 9.435 1.00 88.00 78 ASN A O 1
ATOM 622 N N . LYS A 1 79 ? -5.730 10.863 7.328 1.00 91.56 79 LYS A N 1
ATOM 623 C CA . LYS A 1 79 ? -6.948 10.137 6.978 1.00 91.56 79 LYS A CA 1
ATOM 624 C C . LYS A 1 79 ? -6.777 8.683 7.374 1.00 91.56 79 LYS A C 1
ATOM 626 O O . LYS A 1 79 ? -5.743 8.071 7.127 1.00 91.56 79 LYS A O 1
ATOM 631 N N . MET A 1 80 ? -7.812 8.144 8.000 1.00 91.81 80 MET A N 1
ATOM 632 C CA . MET A 1 80 ? -7.792 6.803 8.567 1.00 91.81 80 MET A CA 1
ATOM 633 C C . MET A 1 80 ? -8.367 5.797 7.577 1.00 91.81 80 MET A C 1
ATOM 635 O O . MET A 1 80 ? -9.417 6.032 6.983 1.00 91.81 80 MET A O 1
ATOM 639 N N . TRP A 1 81 ? -7.716 4.653 7.447 1.00 90.19 81 TRP A N 1
ATOM 640 C CA . TRP A 1 81 ? -8.072 3.584 6.527 1.00 90.19 81 TRP A CA 1
ATOM 641 C C . TRP A 1 81 ? -8.049 2.250 7.266 1.00 90.19 81 TRP A C 1
ATOM 643 O O . TRP A 1 81 ? -7.233 2.032 8.160 1.00 90.19 81 TRP A O 1
ATOM 653 N N . ILE A 1 82 ? -8.934 1.336 6.885 1.00 87.38 82 ILE A N 1
ATOM 654 C CA . ILE A 1 82 ? -8.951 -0.039 7.391 1.00 87.38 82 ILE A CA 1
ATOM 655 C C . ILE A 1 82 ? -9.013 -1.009 6.220 1.00 87.38 82 ILE A C 1
ATOM 657 O O . ILE A 1 82 ? -9.770 -0.826 5.260 1.00 87.38 82 ILE A O 1
ATOM 661 N N . ARG A 1 83 ? -8.227 -2.080 6.303 1.00 78.25 83 ARG A N 1
ATOM 662 C CA . ARG A 1 83 ? -8.316 -3.193 5.360 1.00 78.25 83 ARG A CA 1
ATOM 663 C C . ARG A 1 83 ? -9.455 -4.122 5.782 1.00 78.25 83 ARG A C 1
ATOM 665 O O . ARG A 1 83 ? -9.504 -4.593 6.915 1.00 78.25 83 ARG A O 1
ATOM 672 N N . ARG A 1 84 ? -10.378 -4.389 4.862 1.00 80.12 84 ARG A N 1
ATOM 673 C CA . ARG A 1 84 ? -11.403 -5.439 4.965 1.00 80.12 84 ARG A CA 1
ATOM 674 C C . ARG A 1 84 ? -11.018 -6.610 4.070 1.00 80.12 84 ARG A C 1
ATOM 676 O O . ARG A 1 84 ? -10.073 -6.495 3.299 1.00 80.12 84 ARG A O 1
ATOM 683 N N . ASP A 1 85 ? -11.727 -7.728 4.121 1.00 73.75 85 ASP A N 1
ATOM 684 C CA . ASP A 1 85 ? -11.466 -8.837 3.200 1.00 73.75 85 ASP A CA 1
ATOM 685 C C . ASP A 1 85 ? -11.726 -8.387 1.753 1.00 73.75 85 ASP A C 1
ATOM 687 O O . ASP A 1 85 ? -12.838 -8.031 1.379 1.00 73.75 85 ASP A O 1
ATOM 691 N N . GLY A 1 86 ? -10.681 -8.326 0.923 1.00 65.38 86 GLY A N 1
ATOM 692 C CA . GLY A 1 86 ? -10.816 -7.968 -0.497 1.00 65.38 86 GLY A CA 1
ATOM 693 C C . GLY A 1 86 ? -10.934 -6.469 -0.819 1.00 65.38 86 GLY A C 1
ATOM 694 O O . GLY A 1 86 ? -10.439 -6.076 -1.869 1.00 65.38 86 GLY A O 1
ATOM 695 N N . SER A 1 87 ? -11.384 -5.611 0.107 1.00 74.69 87 SER A N 1
ATOM 696 C CA . SER A 1 87 ? -11.421 -4.141 -0.066 1.00 74.69 87 SER A CA 1
ATOM 697 C C . SER A 1 87 ? -10.679 -3.303 0.997 1.00 74.69 87 SER A C 1
ATOM 699 O O . SER A 1 87 ? -10.356 -3.758 2.097 1.00 74.69 87 SER A O 1
ATOM 701 N N . VAL A 1 88 ? -10.401 -2.044 0.661 1.00 80.69 88 VAL A N 1
ATOM 702 C CA . VAL A 1 88 ? -9.980 -1.003 1.612 1.00 80.69 88 VAL A CA 1
ATOM 703 C C . VAL A 1 88 ? -11.192 -0.116 1.891 1.00 80.69 88 VAL A C 1
ATOM 705 O O . VAL A 1 88 ? -11.914 0.238 0.962 1.00 80.69 88 VAL A O 1
ATOM 708 N N . GLN A 1 89 ? -11.423 0.226 3.156 1.00 85.62 89 GLN A N 1
ATOM 709 C CA . GLN A 1 89 ? -12.470 1.155 3.579 1.00 85.62 89 GLN A CA 1
ATOM 710 C C . GLN A 1 89 ? -11.816 2.421 4.140 1.00 85.62 89 GLN A C 1
ATOM 712 O O . GLN A 1 89 ? -10.958 2.345 5.020 1.00 85.62 89 GLN A O 1
ATOM 717 N N . GLY A 1 90 ? -12.235 3.579 3.637 1.00 88.38 90 GLY A N 1
ATOM 718 C CA . GLY A 1 90 ? -11.822 4.886 4.132 1.00 88.38 90 GLY A CA 1
ATOM 719 C C . GLY A 1 90 ? -12.022 5.999 3.090 1.00 88.38 90 GLY A C 1
ATOM 720 O O . GLY A 1 90 ? -12.441 5.709 1.966 1.00 88.38 90 GLY A O 1
ATOM 721 N N . PRO A 1 91 ? -11.735 7.262 3.451 1.00 91.94 91 PRO A N 1
ATOM 722 C CA . PRO A 1 91 ? -11.288 7.689 4.776 1.00 91.94 91 PRO A CA 1
ATOM 723 C C . PRO A 1 91 ? -12.388 7.500 5.836 1.00 91.94 91 PRO A C 1
ATOM 725 O O . PRO A 1 91 ? -13.558 7.777 5.578 1.00 91.94 91 PRO A O 1
ATOM 728 N N . LEU A 1 92 ? -12.021 6.985 7.010 1.00 91.62 92 LEU A N 1
ATOM 729 C CA . LEU A 1 92 ? -12.950 6.669 8.094 1.00 91.62 92 LEU A CA 1
ATOM 730 C C . LEU A 1 92 ? -13.347 7.923 8.872 1.00 91.62 92 LEU A C 1
ATOM 732 O O . LEU A 1 92 ? -12.509 8.749 9.237 1.00 91.62 92 LEU A O 1
ATOM 736 N N . TRP A 1 93 ? -14.629 8.015 9.200 1.00 91.75 93 TRP A N 1
ATOM 737 C CA . TRP A 1 93 ? -15.186 9.078 10.024 1.00 91.75 93 TRP A CA 1
ATOM 738 C C . TRP A 1 93 ? -14.986 8.773 11.517 1.00 91.75 93 TRP A C 1
ATOM 740 O O . TRP A 1 93 ? -14.943 7.603 11.911 1.00 91.75 93 TRP A O 1
ATOM 750 N N . PRO A 1 94 ? -14.962 9.792 12.401 1.00 91.62 94 PRO A N 1
ATOM 751 C CA . PRO A 1 94 ? -14.773 9.590 13.843 1.00 91.62 94 PRO A CA 1
ATOM 752 C C . PRO A 1 94 ? -15.738 8.578 14.475 1.00 91.62 94 PRO A C 1
ATOM 754 O O . PRO A 1 94 ? -15.377 7.859 15.408 1.00 91.62 94 PRO A O 1
ATOM 757 N N . ARG A 1 95 ? -16.970 8.505 13.960 1.00 93.12 95 ARG A N 1
ATOM 758 C CA . ARG A 1 95 ? -17.965 7.526 14.400 1.00 93.12 95 ARG A CA 1
ATOM 759 C C . ARG A 1 95 ? -17.563 6.094 14.037 1.00 93.12 95 ARG A C 1
ATOM 761 O O . ARG A 1 95 ? -17.613 5.232 14.906 1.00 93.12 95 ARG A O 1
ATOM 768 N N . GLU A 1 96 ? -17.125 5.856 12.803 1.00 91.69 96 GLU A N 1
ATOM 769 C CA . GLU A 1 96 ? -16.690 4.531 12.341 1.00 91.69 96 GLU A CA 1
ATOM 770 C C . GLU A 1 96 ? -15.448 4.064 13.106 1.00 91.69 96 GLU A C 1
ATOM 772 O O . GLU A 1 96 ? -15.377 2.916 13.535 1.00 91.69 96 GLU A O 1
ATOM 777 N N . ILE A 1 97 ? -14.498 4.974 13.350 1.00 91.38 97 ILE A N 1
ATOM 778 C CA . ILE A 1 97 ? -13.306 4.692 14.162 1.00 91.38 97 ILE A CA 1
ATOM 779 C C . ILE A 1 97 ? -13.723 4.242 15.565 1.00 91.38 97 ILE A C 1
ATOM 781 O O . ILE A 1 97 ? -13.240 3.222 16.056 1.00 91.38 97 ILE A O 1
ATOM 785 N N . ARG A 1 98 ? -14.653 4.967 16.201 1.00 91.94 98 ARG A N 1
ATOM 786 C CA . ARG A 1 98 ? -15.173 4.609 17.526 1.00 91.94 98 ARG A CA 1
ATOM 787 C C . ARG A 1 98 ? -15.805 3.220 17.514 1.00 91.94 98 ARG A C 1
ATOM 789 O O . ARG A 1 98 ? -15.477 2.411 18.372 1.00 91.94 98 ARG A O 1
ATOM 796 N N . GLU A 1 99 ? -16.664 2.937 16.540 1.00 92.00 99 GLU A N 1
ATOM 797 C CA . GLU A 1 99 ? -17.329 1.638 16.404 1.00 92.00 99 GLU A CA 1
ATOM 798 C C . GLU A 1 99 ? -16.314 0.492 16.237 1.00 92.00 99 GLU A C 1
ATOM 800 O O . GLU A 1 99 ? -16.433 -0.535 16.910 1.00 92.00 99 GLU A O 1
ATOM 805 N N . ILE A 1 100 ? -15.268 0.681 15.423 1.00 90.12 100 ILE A N 1
ATOM 806 C CA . ILE A 1 100 ? -14.188 -0.303 15.238 1.00 90.12 100 ILE A CA 1
ATOM 807 C C . ILE A 1 100 ? -13.434 -0.545 16.551 1.00 90.12 100 ILE A C 1
ATOM 809 O O . ILE A 1 100 ? -13.269 -1.695 16.963 1.00 90.12 100 ILE A O 1
ATOM 813 N N . VAL A 1 101 ? -13.006 0.522 17.232 1.00 89.75 101 VAL A N 1
ATOM 814 C CA . VAL A 1 101 ? -12.246 0.427 18.490 1.00 89.75 101 VAL A CA 1
ATOM 815 C C . VAL A 1 101 ? -13.082 -0.234 19.584 1.00 89.75 101 VAL A C 1
ATOM 817 O O . VAL A 1 101 ? -12.600 -1.144 20.258 1.00 89.75 101 VAL A O 1
ATOM 820 N N . THR A 1 102 ? -14.348 0.164 19.736 1.00 90.81 102 THR A N 1
ATOM 821 C CA . THR A 1 102 ? -15.262 -0.451 20.707 1.00 90.81 102 THR A CA 1
ATOM 822 C C . THR A 1 102 ? -15.466 -1.932 20.404 1.00 90.81 102 THR A C 1
ATOM 824 O O . THR A 1 102 ? -15.387 -2.753 21.314 1.00 90.81 102 THR A O 1
ATOM 827 N N . THR A 1 103 ? -15.657 -2.301 19.136 1.00 89.44 103 THR A N 1
ATOM 828 C CA . THR A 1 103 ? -15.826 -3.707 18.737 1.00 89.44 103 THR A CA 1
ATOM 829 C C . THR A 1 103 ? -14.582 -4.536 19.057 1.00 89.44 103 THR A C 1
ATOM 831 O O . THR A 1 103 ? -14.699 -5.629 19.613 1.00 89.44 103 THR A O 1
ATOM 834 N N . LYS A 1 104 ? -13.387 -4.009 18.759 1.00 88.69 104 LYS A N 1
ATOM 835 C CA . LYS A 1 104 ? -12.112 -4.668 19.068 1.00 88.69 104 LYS A CA 1
ATOM 836 C C . LYS A 1 104 ? -11.955 -4.895 20.573 1.00 88.69 104 LYS A C 1
ATOM 838 O O . LYS A 1 104 ? -11.690 -6.016 20.994 1.00 88.69 104 LYS A O 1
ATOM 843 N N . PHE A 1 105 ? -12.211 -3.862 21.374 1.00 89.44 105 PHE A N 1
ATOM 844 C CA . PHE A 1 105 ? -12.116 -3.936 22.830 1.00 89.44 105 PHE A CA 1
ATOM 845 C C . PHE A 1 105 ? -13.101 -4.949 23.435 1.00 89.44 105 PHE A C 1
ATOM 847 O O . PHE A 1 105 ? -12.723 -5.775 24.262 1.00 89.44 105 PHE A O 1
ATOM 854 N N . MET A 1 106 ? -14.360 -4.944 22.985 1.00 91.00 106 MET A N 1
ATOM 855 C CA . MET A 1 106 ? -15.369 -5.898 23.461 1.00 91.00 106 MET A CA 1
ATOM 856 C C . MET A 1 106 ? -15.013 -7.342 23.097 1.00 91.00 106 MET A C 1
ATOM 858 O O . MET A 1 106 ? -15.247 -8.254 23.892 1.00 91.00 106 MET A O 1
ATOM 862 N N . LYS A 1 107 ? -14.411 -7.558 21.922 1.00 89.31 107 LYS A N 1
ATOM 863 C CA . LYS A 1 107 ? -13.914 -8.874 21.511 1.00 89.31 107 LYS A CA 1
ATOM 864 C C . LYS A 1 107 ? -12.781 -9.359 22.421 1.00 89.31 107 LYS A C 1
ATOM 866 O O . LYS A 1 107 ? -12.844 -10.480 22.913 1.00 89.31 107 LYS A O 1
ATOM 871 N N . GLU A 1 108 ? -11.796 -8.508 22.702 1.00 88.50 108 GLU A N 1
ATOM 872 C CA . GLU A 1 108 ? -10.674 -8.836 23.597 1.00 88.50 108 GLU A CA 1
ATOM 873 C C . GLU A 1 108 ? -11.139 -9.153 25.029 1.00 88.50 108 GLU A C 1
ATOM 875 O O . GLU A 1 108 ? -10.647 -10.102 25.648 1.00 88.50 108 GLU A O 1
ATOM 880 N N . LEU A 1 109 ? -12.137 -8.423 25.545 1.00 90.19 109 LEU A N 1
ATOM 881 C CA . LEU A 1 109 ? -12.772 -8.731 26.830 1.00 90.19 109 LEU A CA 1
ATOM 882 C C . LEU A 1 109 ? -13.471 -10.097 26.817 1.00 90.19 109 LEU A C 1
ATOM 884 O O . LEU A 1 109 ? -13.301 -10.890 27.748 1.00 90.19 109 LEU A O 1
ATOM 888 N N . ALA A 1 110 ? -14.235 -10.396 25.763 1.00 88.62 110 ALA A N 1
ATOM 889 C CA . ALA A 1 110 ? -14.921 -11.677 25.627 1.00 88.62 110 ALA A CA 1
ATOM 890 C C . ALA A 1 110 ? -13.929 -12.850 25.559 1.00 88.62 110 ALA A C 1
ATOM 892 O O . ALA A 1 110 ? -14.134 -13.867 26.226 1.00 88.62 110 ALA A O 1
ATOM 893 N N . ASP A 1 111 ? -12.832 -12.706 24.821 1.00 86.50 111 ASP A N 1
ATOM 894 C CA . ASP A 1 111 ? -11.809 -13.748 24.696 1.00 86.50 111 ASP A CA 1
ATOM 895 C C . ASP A 1 111 ? -11.032 -13.938 26.014 1.00 86.50 111 ASP A C 1
ATOM 897 O O . ASP A 1 111 ? -10.779 -15.070 26.442 1.00 86.50 111 ASP A O 1
ATOM 901 N N . SER A 1 112 ? -10.770 -12.849 26.744 1.00 79.12 112 SER A N 1
ATOM 902 C CA . SER A 1 112 ? -10.171 -12.898 28.086 1.00 79.12 112 SER A CA 1
ATOM 903 C C . SER A 1 112 ? -11.076 -13.614 29.095 1.00 79.12 112 SER A C 1
ATOM 905 O O . SER A 1 112 ? -10.601 -14.415 29.900 1.00 79.12 112 SER A O 1
ATOM 907 N N . SER A 1 113 ? -12.393 -13.399 29.020 1.00 75.31 113 SER A N 1
ATOM 908 C CA . SER A 1 113 ? -13.362 -14.056 29.909 1.00 75.31 113 SER A CA 1
ATOM 909 C C . SER A 1 113 ? -13.471 -15.571 29.678 1.00 75.31 113 SER A C 1
ATOM 911 O O . SER A 1 113 ? -13.636 -16.330 30.632 1.00 75.31 113 SER A O 1
ATOM 913 N N . LYS A 1 114 ? -13.296 -16.038 28.433 1.00 64.38 114 LYS A N 1
ATOM 914 C CA . LYS A 1 114 ? -13.291 -17.472 28.080 1.00 64.38 114 LYS A CA 1
ATOM 915 C C . LYS A 1 114 ? -12.023 -18.191 28.540 1.00 64.38 114 LYS A C 1
ATOM 917 O O . LYS A 1 114 ? -12.066 -19.384 28.829 1.00 64.38 114 LYS A O 1
ATOM 922 N N . THR A 1 115 ? -10.915 -17.463 28.643 1.00 56.12 115 THR A N 1
ATOM 923 C CA . THR A 1 115 ? -9.613 -17.990 29.087 1.00 56.12 115 THR A CA 1
ATOM 924 C C . THR A 1 115 ? -9.457 -17.925 30.620 1.00 56.12 115 THR A C 1
ATOM 926 O O . THR A 1 115 ? -8.516 -18.476 31.188 1.00 56.12 115 THR A O 1
ATOM 929 N N . GLY A 1 116 ? -10.433 -17.334 31.322 1.00 50.00 116 GLY A N 1
ATOM 930 C CA . GLY A 1 116 ? -10.522 -17.202 32.781 1.00 50.00 116 GLY A CA 1
ATOM 931 C C . GLY A 1 116 ? -10.832 -18.491 33.555 1.00 50.00 116 GLY A C 1
ATOM 932 O O . GLY A 1 116 ? -11.516 -18.442 34.574 1.00 50.00 116 GLY A O 1
ATOM 933 N N . LYS A 1 117 ? -10.321 -19.642 33.102 1.00 46.78 117 LYS A N 1
ATOM 934 C CA . LYS A 1 117 ? -10.157 -20.857 33.920 1.00 46.78 117 LYS A CA 1
ATOM 935 C C . LYS A 1 117 ? -8.684 -21.228 34.122 1.00 46.78 117 LYS A C 1
ATOM 937 O O . LYS A 1 117 ? -8.396 -22.386 34.353 1.00 46.78 117 LYS A O 1
ATOM 942 N N . THR A 1 118 ? -7.755 -20.274 34.112 1.00 45.16 118 THR A N 1
ATOM 943 C CA . THR A 1 118 ? -6.484 -20.409 34.848 1.00 45.16 118 THR A CA 1
ATOM 944 C C . THR A 1 118 ? -5.931 -19.033 35.197 1.00 45.16 118 THR A C 1
ATOM 946 O O . THR A 1 118 ? -5.770 -18.167 34.344 1.00 45.16 118 THR A O 1
AT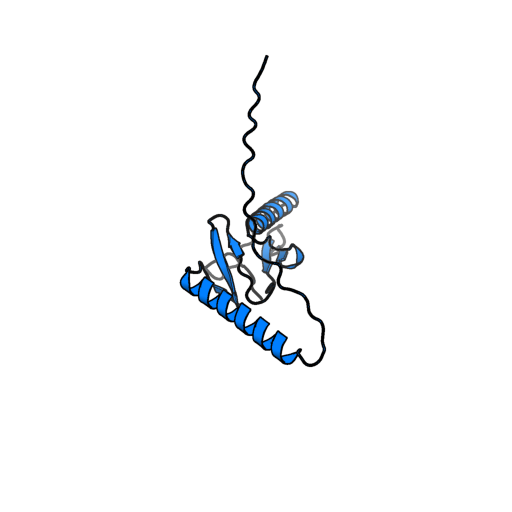OM 949 N N . SER A 1 119 ? -5.670 -18.857 36.485 1.00 48.41 119 SER A N 1
ATOM 950 C CA . SER A 1 119 ? -5.115 -17.695 37.172 1.00 48.41 119 SER A CA 1
ATOM 951 C C . SER A 1 119 ? -3.855 -17.097 36.536 1.00 48.41 119 SER A C 1
ATOM 953 O O . SER A 1 119 ? -2.886 -17.820 36.323 1.00 48.41 119 SER A O 1
ATOM 955 N N . SER A 1 120 ? -3.804 -15.768 36.402 1.00 40.31 120 SER A N 1
ATOM 956 C CA . SER A 1 120 ? -2.664 -14.956 36.863 1.00 40.31 120 SER A CA 1
ATOM 957 C C . SER A 1 120 ? -3.003 -13.464 36.773 1.00 40.31 120 SER A C 1
ATOM 959 O O . SER A 1 120 ? -3.217 -12.912 35.695 1.00 40.31 120 SER A O 1
ATOM 961 N N . THR A 1 121 ? -3.081 -12.825 37.935 1.00 47.03 121 THR A N 1
ATOM 962 C CA . THR A 1 121 ? -3.301 -11.393 38.140 1.00 47.03 121 THR A CA 1
ATOM 963 C C . THR A 1 121 ? -2.158 -10.579 37.529 1.00 47.03 121 THR A C 1
ATOM 965 O O . THR A 1 121 ? -1.042 -10.597 38.043 1.00 47.03 121 THR A O 1
ATOM 968 N N . ARG A 1 122 ? -2.430 -9.803 36.475 1.00 45.28 122 ARG A N 1
ATOM 969 C CA . ARG A 1 122 ? -1.606 -8.635 36.127 1.00 45.28 122 ARG A CA 1
ATOM 970 C C . ARG A 1 122 ? -2.371 -7.373 36.525 1.00 45.28 122 ARG A C 1
ATOM 972 O O . ARG A 1 122 ? -3.494 -7.199 36.054 1.00 45.28 122 ARG A O 1
ATOM 979 N N . PRO A 1 123 ? -1.823 -6.513 37.401 1.00 45.88 123 PRO A N 1
ATOM 980 C CA . PRO A 1 123 ? -2.501 -5.285 37.775 1.00 45.88 123 PRO A CA 1
ATOM 981 C C . PRO A 1 123 ? -2.509 -4.306 36.595 1.00 45.88 123 PRO A C 1
ATOM 983 O O . PRO A 1 123 ? -1.525 -4.167 35.868 1.00 45.88 123 PRO A O 1
ATOM 986 N N . LEU A 1 124 ? -3.653 -3.641 36.429 1.00 43.56 124 LEU A N 1
ATOM 987 C CA . LEU A 1 124 ? -3.860 -2.491 35.556 1.00 43.56 124 LEU A CA 1
ATOM 988 C C . LEU A 1 124 ? -2.790 -1.432 35.855 1.00 43.56 124 LEU A C 1
ATOM 990 O O . LEU A 1 124 ? -2.731 -0.909 36.967 1.00 43.56 124 LEU A O 1
ATOM 994 N N . VAL A 1 125 ? -1.947 -1.114 34.872 1.00 47.38 125 VAL A N 1
ATOM 995 C CA . VAL A 1 125 ? -1.033 0.027 34.975 1.00 47.38 125 VAL A CA 1
ATOM 996 C C . VAL A 1 125 ? -1.889 1.290 34.988 1.00 47.38 125 VAL A C 1
ATOM 998 O O . VAL A 1 125 ? -2.576 1.602 34.016 1.00 47.38 125 VAL A O 1
ATOM 1001 N N . ALA A 1 126 ? -1.886 1.970 36.132 1.00 42.97 126 ALA A N 1
ATOM 1002 C CA . ALA A 1 126 ? -2.582 3.223 36.347 1.00 42.97 126 ALA A CA 1
ATOM 1003 C C . ALA A 1 126 ? -2.081 4.284 35.357 1.00 42.97 126 ALA A C 1
ATOM 1005 O O . ALA A 1 126 ? -0.898 4.619 35.318 1.00 42.97 126 ALA A O 1
ATOM 1006 N N . LEU A 1 127 ? -3.008 4.825 34.569 1.00 43.72 127 LEU A N 1
ATOM 1007 C CA . LEU A 1 127 ? -2.800 5.991 33.723 1.00 43.72 127 LEU A CA 1
ATOM 1008 C C . LEU A 1 127 ? -2.800 7.247 34.617 1.00 43.72 127 LEU A C 1
ATOM 1010 O O . LEU A 1 127 ? -3.820 7.903 34.791 1.00 43.72 127 LEU A O 1
ATOM 1014 N N . SER A 1 128 ? -1.674 7.523 35.271 1.00 41.78 128 SER A N 1
ATOM 1015 C CA . SER A 1 128 ? -1.373 8.769 35.990 1.00 41.78 128 SER A CA 1
ATOM 1016 C C . SER A 1 128 ? 0.139 8.762 36.222 1.00 41.78 128 SER A C 1
ATOM 1018 O O . SER A 1 128 ? 0.652 7.831 36.829 1.00 41.78 128 SER A O 1
ATOM 1020 N N . THR A 1 129 ? 0.922 9.673 35.656 1.00 39.41 129 THR A N 1
ATOM 1021 C CA . THR A 1 129 ? 1.021 11.038 36.168 1.00 39.41 129 THR A CA 1
ATOM 1022 C C . THR A 1 129 ? 1.477 12.016 35.084 1.00 39.41 129 THR A C 1
ATOM 1024 O O . THR A 1 129 ? 2.403 11.758 34.317 1.00 39.41 129 THR A O 1
ATOM 1027 N N . ALA A 1 130 ? 0.829 13.180 35.058 1.00 40.91 130 ALA A N 1
ATOM 1028 C CA . ALA A 1 130 ? 1.338 14.373 34.403 1.00 40.91 130 ALA A CA 1
ATOM 1029 C C . ALA A 1 130 ? 2.662 14.793 35.061 1.00 40.91 130 ALA A C 1
ATOM 1031 O O . ALA A 1 130 ? 2.742 14.908 36.285 1.00 40.91 130 ALA A O 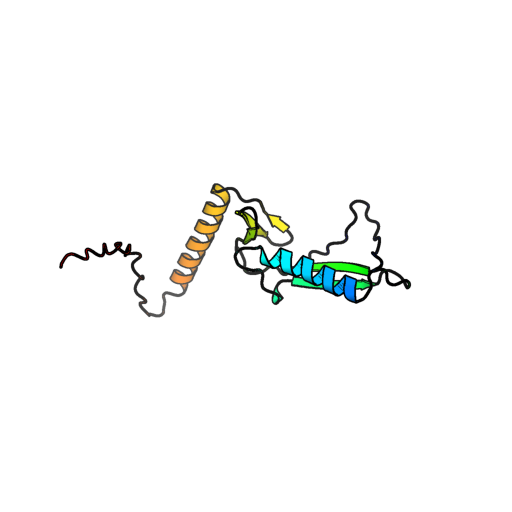1
ATOM 1032 N N . THR A 1 131 ? 3.695 15.025 34.260 1.00 46.34 131 THR A N 1
ATOM 1033 C CA . THR A 1 131 ? 4.970 15.587 34.711 1.00 46.34 131 THR A CA 1
ATOM 1034 C C . THR A 1 131 ? 4.798 17.087 34.989 1.00 46.34 131 THR A C 1
ATOM 1036 O O . THR A 1 131 ? 4.432 17.824 34.072 1.00 46.34 131 THR A O 1
ATOM 1039 N N . PRO A 1 132 ? 5.059 17.589 36.211 1.00 42.41 132 PRO A N 1
ATOM 1040 C CA . PRO A 1 132 ? 5.141 19.025 36.445 1.00 42.41 132 PRO A CA 1
ATOM 1041 C C . PRO A 1 132 ? 6.466 19.582 35.904 1.00 42.41 132 PRO A C 1
ATOM 1043 O O . PRO A 1 132 ? 7.535 19.003 36.095 1.00 42.41 132 PRO A O 1
ATOM 1046 N N . VAL A 1 133 ? 6.384 20.727 35.225 1.00 43.66 133 VAL A N 1
ATOM 1047 C CA . VAL A 1 133 ? 7.527 21.513 34.744 1.00 43.66 133 VAL A CA 1
ATOM 1048 C C . VAL A 1 133 ? 8.251 22.120 35.948 1.00 43.66 133 VAL A C 1
ATOM 1050 O O . VAL A 1 133 ? 7.721 23.005 36.618 1.00 43.66 133 VAL A O 1
ATOM 1053 N N . THR A 1 134 ? 9.468 21.657 36.227 1.00 45.09 134 THR A N 1
ATOM 1054 C CA . THR A 1 134 ? 10.336 22.239 37.257 1.00 45.09 134 THR A CA 1
ATOM 1055 C C . THR A 1 134 ? 10.818 23.620 36.806 1.00 45.09 134 THR A C 1
ATOM 1057 O O . THR A 1 134 ? 11.634 23.738 35.894 1.00 45.09 134 THR A O 1
ATOM 1060 N N . GLN A 1 135 ? 10.322 24.679 37.451 1.00 44.06 135 GLN A N 1
ATOM 1061 C CA . GLN A 1 135 ? 10.886 26.024 37.347 1.00 44.06 135 GLN A CA 1
ATOM 1062 C C . GLN A 1 135 ? 12.252 26.057 38.046 1.00 44.06 135 GLN A C 1
ATOM 1064 O O . GLN A 1 135 ? 12.334 25.935 39.267 1.00 44.06 135 GLN A O 1
ATOM 1069 N N . HIS A 1 136 ? 13.331 26.248 37.286 1.00 46.12 136 HIS A N 1
ATOM 1070 C CA . HIS A 1 136 ? 14.637 26.559 37.860 1.00 46.12 136 HIS A CA 1
ATOM 1071 C C . HIS A 1 136 ? 14.674 28.036 38.268 1.00 46.12 136 HIS A C 1
ATOM 1073 O O . HIS A 1 136 ? 14.900 28.930 37.457 1.00 46.12 136 HIS A O 1
ATOM 1079 N N . HIS A 1 137 ? 14.443 28.283 39.555 1.00 42.50 137 HIS A N 1
ATOM 1080 C CA . HIS A 1 137 ? 14.790 29.531 40.219 1.00 42.50 137 HIS A CA 1
ATOM 1081 C C . HIS A 1 137 ? 16.290 29.471 40.548 1.00 42.50 137 HIS A C 1
ATOM 1083 O O . HIS A 1 137 ? 16.688 28.802 41.498 1.00 42.50 137 HIS A O 1
ATOM 1089 N N . GLN A 1 138 ? 17.139 30.121 39.750 1.00 44.03 138 GLN A N 1
ATOM 1090 C CA . GLN A 1 138 ? 18.487 30.476 40.196 1.00 44.03 138 GLN A CA 1
ATOM 1091 C C . GLN A 1 138 ? 18.444 31.909 40.713 1.00 44.03 138 GLN A C 1
ATOM 1093 O O . GLN A 1 138 ? 18.152 32.847 39.973 1.00 44.03 138 GLN A O 1
ATOM 1098 N N . ARG A 1 139 ? 18.701 32.056 42.012 1.00 42.09 139 ARG A N 1
ATOM 1099 C CA . ARG A 1 139 ? 18.898 33.334 42.683 1.00 42.09 139 ARG A CA 1
ATOM 1100 C C . ARG A 1 139 ? 20.245 33.298 43.400 1.00 42.09 139 ARG A C 1
ATOM 1102 O O . ARG A 1 139 ? 20.538 32.318 44.078 1.00 42.09 139 ARG A O 1
ATOM 1109 N N . MET A 1 140 ? 20.921 34.445 43.322 1.00 39.84 140 MET A N 1
ATOM 1110 C CA . MET A 1 140 ? 22.096 34.901 44.081 1.00 39.84 140 MET A CA 1
ATOM 1111 C C . MET A 1 140 ? 23.422 34.319 43.582 1.00 39.84 140 MET A C 1
ATOM 1113 O O . MET A 1 140 ? 23.528 33.124 43.343 1.00 39.84 140 MET A O 1
ATOM 1117 N N . THR A 1 141 ? 24.451 35.125 43.346 1.00 53.53 141 THR A N 1
ATOM 1118 C CA . THR A 1 141 ? 24.895 36.328 44.081 1.00 53.53 141 THR A CA 1
ATOM 1119 C C . THR A 1 141 ? 25.325 37.469 43.176 1.00 53.53 141 THR A C 1
ATOM 1121 O O . THR A 1 141 ? 25.967 37.165 42.147 1.00 53.53 141 THR A O 1
#